Protein AF-A0A967N2A3-F1 (afdb_monomer)

Solvent-accessible surface area (backbone atoms only — not comparable to full-atom values): 6694 Å² total; per-residue (Å²): 83,69,68,57,52,39,50,53,51,42,52,53,52,50,50,50,49,50,51,54,47,22,72,74,69,74,47,75,69,51,72,69,57,44,50,55,52,51,60,67,44,43,62,56,48,53,52,54,36,49,52,52,50,53,47,44,71,74,36,66,86,41,71,70,40,41,62,70,47,45,63,37,49,52,60,42,59,76,75,54,75,86,79,54,74,68,59,52,50,53,50,51,44,53,53,33,48,76,71,71,41,81,67,85,76,78,82,88,80,82,86,87,126

Foldseek 3Di:
DLVVLLVVLLCVVLVVVQVVVCVVPVDGDDPVRSVVVSVVCVVVSVVVSVVLVVCLVVPVPDPVSVVVCVVVVVVVVVVDDDDDPVVVLVVVQVVCVVVVHDGPPPPPDDPDD

Radius of gyration: 23.55 Å; Cα contacts (8 Å, |Δi|>4): 46; chains: 1; bounding box: 63×31×57 Å

Structure (mmCIF, N/CA/C/O backbone):
data_AF-A0A967N2A3-F1
#
_entry.id   AF-A0A967N2A3-F1
#
loop_
_atom_site.group_PDB
_atom_site.id
_atom_site.type_symbol
_atom_site.label_atom_id
_atom_site.label_alt_id
_atom_site.label_comp_id
_atom_site.label_asym_id
_atom_site.label_entity_id
_atom_site.label_seq_id
_atom_site.pdbx_PDB_ins_code
_atom_site.Cartn_x
_atom_site.Cartn_y
_atom_site.Cartn_z
_atom_site.occupancy
_atom_site.B_iso_or_equiv
_atom_site.auth_seq_id
_atom_site.auth_comp_id
_atom_site.auth_asym_id
_atom_site.auth_atom_id
_atom_site.pdbx_PDB_model_num
ATOM 1 N N . SER A 1 1 ? -5.873 2.714 6.892 1.00 67.19 1 SER A N 1
ATOM 2 C CA . SER A 1 1 ? -4.541 2.098 6.676 1.00 67.19 1 SER A CA 1
ATOM 3 C C . SER A 1 1 ? -4.454 1.076 5.551 1.00 67.19 1 SER A C 1
ATOM 5 O O . SER A 1 1 ? -3.396 1.011 4.947 1.00 67.19 1 SER A O 1
ATOM 7 N N . PHE A 1 2 ? -5.496 0.287 5.247 1.00 78.00 2 PHE A N 1
ATOM 8 C CA . PHE A 1 2 ? -5.410 -0.763 4.215 1.00 78.00 2 PHE A CA 1
ATOM 9 C C . PHE A 1 2 ? -4.910 -0.250 2.855 1.00 78.00 2 PHE A C 1
ATOM 11 O O . PHE A 1 2 ? -3.912 -0.751 2.351 1.00 78.00 2 PHE A O 1
ATOM 18 N N . ILE A 1 3 ? -5.529 0.813 2.328 1.00 83.62 3 ILE A N 1
ATOM 19 C CA . ILE A 1 3 ? -5.129 1.417 1.047 1.00 83.62 3 ILE A CA 1
ATOM 20 C C . ILE A 1 3 ? -3.663 1.868 1.075 1.00 83.62 3 ILE A C 1
ATOM 22 O O . ILE A 1 3 ? -2.945 1.649 0.111 1.00 83.62 3 ILE A O 1
ATOM 26 N N . LEU A 1 4 ? -3.187 2.434 2.188 1.00 83.81 4 LEU A N 1
ATOM 27 C CA . LEU A 1 4 ? -1.794 2.871 2.309 1.00 83.81 4 LEU A CA 1
ATOM 28 C C . LEU A 1 4 ? -0.808 1.698 2.244 1.00 83.81 4 LEU A C 1
ATOM 30 O O . LEU A 1 4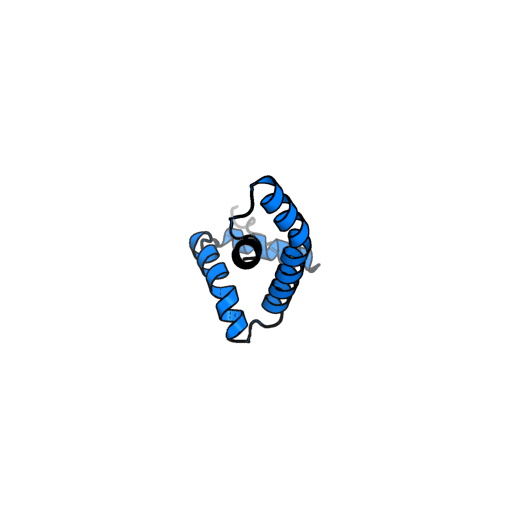 ? 0.197 1.796 1.548 1.00 83.81 4 LEU A O 1
ATOM 34 N N . ILE A 1 5 ? -1.101 0.593 2.939 1.00 84.69 5 ILE A N 1
ATOM 35 C CA . ILE A 1 5 ? -0.270 -0.621 2.896 1.00 84.69 5 ILE A CA 1
ATOM 36 C C . ILE A 1 5 ? -0.203 -1.148 1.460 1.00 84.69 5 ILE A C 1
ATOM 38 O O . ILE A 1 5 ? 0.888 -1.395 0.953 1.00 84.69 5 ILE A O 1
ATOM 42 N N . VAL A 1 6 ? -1.358 -1.252 0.797 1.00 89.81 6 VAL A N 1
ATOM 43 C CA . VAL A 1 6 ? -1.456 -1.730 -0.588 1.00 89.81 6 VAL A CA 1
ATOM 44 C C . VAL A 1 6 ? -0.685 -0.818 -1.540 1.00 89.81 6 VAL A C 1
ATOM 46 O O . VAL A 1 6 ? 0.095 -1.307 -2.348 1.00 89.81 6 VAL A O 1
ATOM 49 N N . VAL A 1 7 ? -0.856 0.502 -1.436 1.00 91.44 7 VAL A N 1
ATOM 50 C CA . VAL A 1 7 ? -0.201 1.477 -2.320 1.00 91.44 7 VAL A CA 1
ATOM 51 C C . VAL A 1 7 ? 1.316 1.454 -2.146 1.00 91.44 7 VAL A C 1
ATOM 53 O O . VAL A 1 7 ? 2.030 1.407 -3.143 1.00 91.44 7 VAL A O 1
ATOM 56 N N . LEU A 1 8 ? 1.827 1.442 -0.912 1.00 90.12 8 LEU A N 1
ATOM 57 C CA . LEU A 1 8 ? 3.272 1.362 -0.676 1.00 90.12 8 LEU A CA 1
ATOM 58 C C . LEU A 1 8 ? 3.861 0.056 -1.216 1.00 90.12 8 LEU A C 1
ATOM 60 O O . LEU A 1 8 ? 4.894 0.081 -1.886 1.00 90.12 8 LEU A O 1
ATOM 64 N N . LEU A 1 9 ? 3.190 -1.073 -0.968 1.00 92.06 9 LEU A N 1
ATOM 65 C CA . LEU A 1 9 ? 3.629 -2.373 -1.469 1.00 92.06 9 LEU A CA 1
ATOM 66 C C . LEU A 1 9 ? 3.593 -2.428 -3.002 1.00 92.06 9 LEU A C 1
ATOM 68 O O . LEU A 1 9 ? 4.515 -2.960 -3.620 1.00 92.06 9 LEU A O 1
ATOM 72 N N . ALA A 1 10 ? 2.554 -1.858 -3.613 1.00 94.75 10 ALA A N 1
ATOM 73 C CA . ALA A 1 10 ? 2.407 -1.766 -5.059 1.00 94.75 10 ALA A CA 1
ATOM 74 C C . ALA A 1 10 ? 3.528 -0.924 -5.675 1.00 94.75 10 ALA A C 1
ATOM 76 O O . ALA A 1 10 ? 4.189 -1.386 -6.599 1.00 94.75 10 ALA A O 1
ATOM 77 N N . ILE A 1 11 ? 3.801 0.269 -5.133 1.00 95.06 11 ILE A N 1
ATOM 78 C CA . ILE A 1 11 ? 4.896 1.130 -5.605 1.00 95.06 11 ILE A CA 1
ATOM 79 C C . ILE A 1 11 ? 6.228 0.386 -5.518 1.00 95.06 11 ILE A C 1
ATOM 81 O O . ILE A 1 11 ? 6.972 0.372 -6.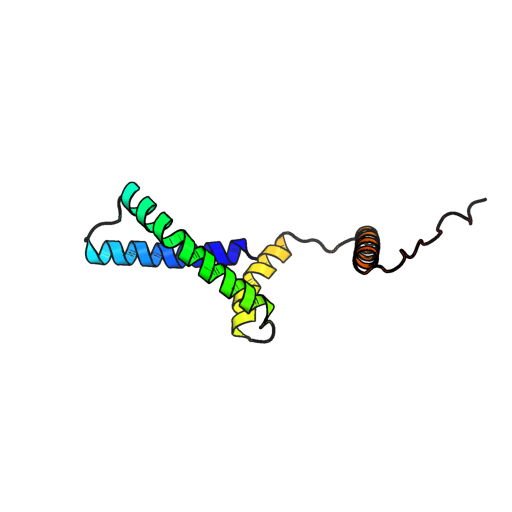495 1.00 95.06 11 ILE A O 1
ATOM 85 N N . LEU A 1 12 ? 6.519 -0.265 -4.388 1.00 95.06 12 LEU A N 1
ATOM 86 C CA . LEU A 1 12 ? 7.759 -1.020 -4.211 1.00 95.06 12 LEU A CA 1
ATOM 87 C C . LEU A 1 12 ? 7.862 -2.170 -5.226 1.00 95.06 12 LEU A C 1
ATOM 89 O O . LEU A 1 12 ? 8.872 -2.306 -5.909 1.00 95.06 12 LEU A O 1
ATOM 93 N N . THR A 1 13 ? 6.800 -2.967 -5.353 1.00 96.12 13 THR A N 1
ATOM 94 C CA . THR A 1 13 ? 6.767 -4.161 -6.209 1.00 96.12 13 THR A CA 1
ATOM 95 C C . THR A 1 13 ? 6.867 -3.793 -7.686 1.00 96.12 13 THR A C 1
ATOM 97 O O . THR A 1 13 ? 7.673 -4.368 -8.413 1.00 96.12 13 THR A O 1
ATOM 100 N N . TYR A 1 14 ? 6.095 -2.804 -8.135 1.00 96.12 14 TYR A N 1
ATOM 101 C CA . TYR A 1 14 ? 6.111 -2.348 -9.521 1.00 96.12 14 TYR A CA 1
ATOM 102 C C . TYR A 1 14 ? 7.399 -1.597 -9.863 1.00 96.12 14 TYR A C 1
ATOM 104 O O . TYR A 1 14 ? 7.924 -1.791 -10.952 1.00 96.12 14 TYR A O 1
ATOM 112 N N . SER A 1 15 ? 7.966 -0.820 -8.934 1.00 95.81 15 SER A N 1
ATOM 113 C CA . SER A 1 15 ? 9.273 -0.176 -9.127 1.00 95.81 15 SER A CA 1
ATOM 114 C C . SER A 1 15 ? 10.395 -1.204 -9.304 1.00 95.81 15 SER A C 1
ATOM 116 O O . SER A 1 15 ? 11.188 -1.110 -10.243 1.00 95.81 15 SER A O 1
ATOM 118 N N . ILE A 1 16 ? 10.427 -2.239 -8.455 1.00 96.12 16 ILE A N 1
ATOM 119 C CA . ILE A 1 16 ? 11.392 -3.342 -8.577 1.00 96.12 16 ILE A CA 1
ATOM 120 C C . ILE A 1 16 ? 11.176 -4.097 -9.893 1.00 96.12 16 ILE A C 1
ATOM 122 O O . ILE A 1 16 ? 12.137 -4.349 -10.615 1.00 96.12 16 ILE A O 1
ATOM 126 N N . SER A 1 17 ? 9.926 -4.412 -10.236 1.00 95.75 17 SER A N 1
ATOM 127 C CA . SER A 1 17 ? 9.575 -5.089 -11.488 1.00 95.75 17 SER A CA 1
ATOM 128 C C . SER A 1 17 ? 10.040 -4.308 -12.722 1.00 95.75 17 SER A C 1
ATOM 130 O O . SER A 1 17 ? 10.695 -4.875 -13.597 1.00 95.75 17 SER A O 1
ATOM 132 N N . ASP A 1 18 ? 9.743 -3.008 -12.789 1.00 94.81 18 ASP A N 1
ATOM 133 C CA . ASP A 1 18 ? 10.113 -2.147 -13.918 1.00 94.81 18 ASP A CA 1
ATOM 134 C C . ASP A 1 18 ? 11.650 -1.998 -14.011 1.00 94.81 18 ASP A C 1
ATOM 136 O O . ASP A 1 18 ? 12.211 -1.997 -15.108 1.00 94.81 18 ASP A O 1
ATOM 140 N N . THR A 1 19 ? 12.350 -1.972 -12.869 1.00 95.50 19 THR A N 1
ATOM 141 C CA . THR A 1 19 ? 13.825 -1.940 -12.803 1.00 95.50 19 THR A CA 1
ATOM 142 C C . THR A 1 19 ? 14.456 -3.241 -13.303 1.00 95.50 19 THR A C 1
ATOM 144 O O . THR A 1 19 ? 15.410 -3.205 -14.081 1.00 95.50 19 THR A O 1
ATOM 147 N N . ILE A 1 20 ? 13.926 -4.400 -12.896 1.00 95.62 20 ILE A N 1
ATOM 148 C CA . ILE A 1 20 ? 14.394 -5.712 -13.372 1.00 95.62 20 ILE A CA 1
ATOM 149 C C . ILE A 1 20 ? 14.184 -5.827 -14.883 1.00 95.62 20 ILE A C 1
ATOM 151 O O . ILE A 1 20 ? 15.079 -6.277 -15.597 1.00 95.62 20 ILE A O 1
ATOM 155 N N . PHE A 1 21 ? 13.031 -5.379 -15.385 1.00 95.44 21 PHE A N 1
ATOM 156 C CA . PHE A 1 21 ? 12.756 -5.367 -16.819 1.00 95.44 21 PHE A CA 1
ATOM 157 C C . PHE A 1 21 ? 13.788 -4.530 -17.583 1.00 95.44 21 PHE A C 1
ATOM 159 O O . PHE A 1 21 ? 14.349 -5.002 -18.575 1.00 95.44 21 PHE A O 1
ATOM 166 N N . TYR A 1 22 ? 14.073 -3.317 -17.099 1.00 95.50 22 TYR A N 1
ATOM 167 C CA . TYR A 1 22 ? 15.079 -2.434 -17.688 1.00 95.50 22 TYR A CA 1
ATOM 168 C C . TYR A 1 22 ? 16.469 -3.080 -17.712 1.00 95.50 22 TYR A C 1
ATOM 170 O O . TYR A 1 22 ? 17.155 -3.014 -18.728 1.00 95.50 22 TYR A O 1
ATOM 178 N N . LEU A 1 23 ? 16.868 -3.757 -16.630 1.00 95.81 23 LEU A N 1
ATOM 179 C CA . LEU A 1 23 ? 18.166 -4.431 -16.542 1.00 95.81 23 LEU A CA 1
ATOM 180 C C . LEU A 1 23 ? 18.327 -5.537 -17.602 1.00 95.81 23 LEU A C 1
ATOM 182 O O . LEU A 1 23 ? 19.414 -5.716 -18.142 1.00 95.81 23 LEU A O 1
ATOM 186 N N . ILE A 1 24 ? 17.255 -6.280 -17.89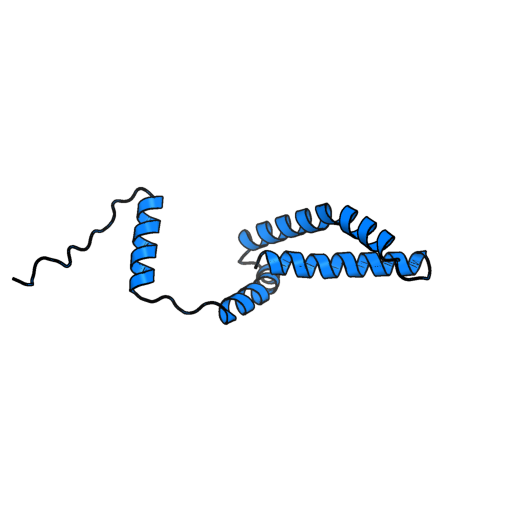3 1.00 95.25 24 ILE A N 1
ATOM 187 C CA . ILE A 1 24 ? 17.284 -7.416 -18.828 1.00 95.25 24 ILE A CA 1
ATOM 188 C C . ILE A 1 24 ? 17.199 -6.948 -20.285 1.00 95.25 24 ILE A C 1
ATOM 190 O O . ILE A 1 24 ? 17.866 -7.501 -21.156 1.00 95.25 24 ILE A O 1
ATOM 194 N N . THR A 1 25 ? 16.354 -5.956 -20.564 1.00 93.19 25 THR A N 1
ATOM 195 C CA . THR A 1 25 ? 16.037 -5.537 -21.940 1.00 93.19 25 THR A CA 1
ATOM 196 C C . THR A 1 25 ? 16.853 -4.338 -22.418 1.00 93.19 25 THR A C 1
ATOM 198 O O . THR A 1 25 ? 16.967 -4.122 -23.622 1.0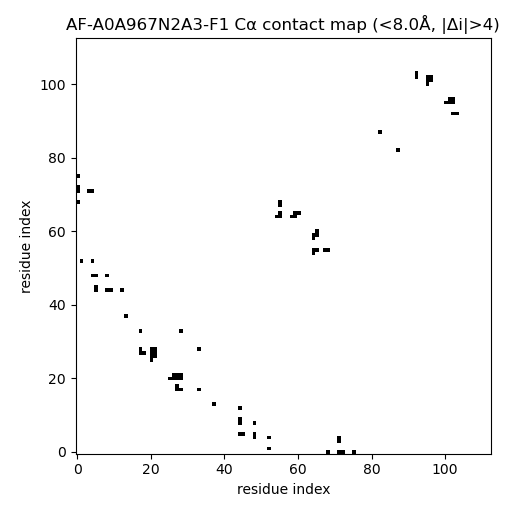0 93.19 25 THR A O 1
ATOM 201 N N . GLY A 1 26 ? 17.443 -3.566 -21.501 1.00 92.94 26 GLY A N 1
ATOM 202 C CA . GLY A 1 26 ? 18.210 -2.354 -21.798 1.00 92.94 26 GLY A CA 1
ATOM 203 C C . GLY A 1 26 ? 17.355 -1.117 -22.094 1.00 92.94 26 GLY A C 1
ATOM 204 O O . GLY A 1 26 ? 17.905 -0.056 -22.382 1.00 92.94 26 GLY A O 1
ATOM 205 N N . TYR A 1 27 ? 16.026 -1.223 -22.028 1.00 91.56 27 TYR A N 1
ATOM 206 C CA . TYR A 1 27 ? 15.098 -0.110 -22.232 1.00 91.56 27 TYR A CA 1
ATOM 207 C C . TYR A 1 27 ? 13.897 -0.211 -21.278 1.00 91.56 27 TYR A C 1
ATOM 209 O O . TYR A 1 27 ? 13.558 -1.297 -20.808 1.00 91.56 27 TYR A O 1
ATOM 217 N N . PRO A 1 28 ? 13.252 0.916 -20.924 1.00 90.38 28 PRO A N 1
ATOM 218 C CA . PRO A 1 28 ? 12.097 0.889 -20.033 1.00 90.38 28 PRO A CA 1
ATOM 219 C C . PRO A 1 28 ? 10.901 0.185 -20.697 1.00 90.38 28 PRO A C 1
ATOM 221 O O . PRO A 1 28 ? 10.725 0.299 -21.914 1.00 90.38 28 PRO A O 1
ATOM 224 N N . PRO A 1 29 ? 10.043 -0.510 -19.927 1.00 92.12 29 PRO A N 1
ATOM 225 C CA . PRO A 1 29 ? 8.894 -1.205 -20.491 1.00 92.12 29 PRO A CA 1
ATOM 226 C C . PRO A 1 29 ? 7.942 -0.216 -21.175 1.00 92.12 29 PRO A C 1
ATOM 228 O O . PRO A 1 29 ? 7.536 0.790 -20.590 1.00 92.12 29 PRO A O 1
ATOM 231 N N . ALA A 1 30 ? 7.544 -0.532 -22.409 1.00 94.06 30 ALA A N 1
ATOM 232 C CA . ALA A 1 30 ? 6.496 0.196 -23.115 1.00 94.06 30 ALA A CA 1
ATOM 233 C C . ALA A 1 30 ? 5.163 0.129 -22.346 1.00 94.06 30 ALA A C 1
ATOM 235 O O . ALA A 1 30 ? 4.947 -0.747 -21.505 1.00 94.06 30 ALA A O 1
ATOM 236 N N . LEU A 1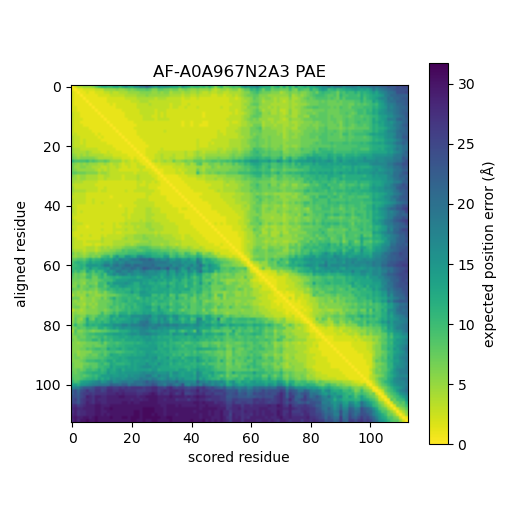 31 ? 4.226 1.030 -22.656 1.00 93.31 31 LEU A N 1
ATOM 237 C CA . LEU A 1 31 ? 2.956 1.128 -21.922 1.00 93.31 31 LEU A CA 1
ATOM 238 C C . LEU A 1 31 ? 2.184 -0.200 -21.880 1.00 93.31 31 LEU A C 1
ATOM 240 O O . LEU A 1 31 ? 1.710 -0.600 -20.818 1.00 93.31 31 LEU A O 1
ATOM 244 N N . LEU A 1 32 ? 2.109 -0.911 -23.009 1.00 95.12 32 LEU A N 1
ATOM 245 C CA . LEU A 1 32 ? 1.363 -2.167 -23.098 1.00 95.12 32 LEU A CA 1
ATOM 246 C C . LEU A 1 32 ? 2.045 -3.306 -22.323 1.00 95.12 32 LEU A C 1
ATOM 248 O O . LEU A 1 32 ? 1.375 -4.070 -21.632 1.00 95.12 32 LEU A O 1
ATOM 252 N N . THR A 1 33 ? 3.378 -3.390 -22.380 1.00 93.69 33 THR A N 1
ATOM 253 C CA . THR A 1 33 ? 4.143 -4.392 -21.624 1.00 93.69 33 THR A CA 1
ATOM 254 C C . THR A 1 33 ? 4.078 -4.121 -20.127 1.00 93.69 33 THR A C 1
ATOM 256 O O . THR A 1 33 ? 3.879 -5.048 -19.348 1.00 93.69 33 THR A O 1
ATOM 259 N N . ARG A 1 34 ? 4.164 -2.849 -19.718 1.00 94.75 34 ARG A N 1
ATOM 260 C CA . ARG A 1 34 ? 4.035 -2.437 -18.316 1.00 94.75 34 ARG A CA 1
ATOM 261 C C . ARG A 1 34 ? 2.661 -2.801 -17.762 1.00 94.75 34 ARG A C 1
ATOM 263 O O . ARG A 1 34 ? 2.578 -3.404 -16.698 1.00 94.75 34 ARG A O 1
ATOM 270 N N . PHE A 1 35 ? 1.600 -2.518 -18.517 1.00 95.62 35 PHE A N 1
ATOM 271 C CA . PHE A 1 35 ? 0.245 -2.917 -18.144 1.00 95.62 35 PHE A CA 1
ATOM 272 C C . PHE A 1 35 ? 0.116 -4.437 -17.986 1.00 95.62 35 PHE A C 1
ATOM 274 O O . PHE A 1 35 ? -0.390 -4.900 -16.966 1.00 95.62 35 PHE A O 1
ATOM 281 N N . GLY A 1 36 ? 0.626 -5.216 -18.946 1.00 96.81 36 GLY A N 1
ATOM 282 C CA . GLY A 1 36 ? 0.596 -6.680 -18.877 1.00 96.81 36 GLY A CA 1
ATOM 283 C C . GLY A 1 36 ? 1.320 -7.237 -17.646 1.00 96.81 36 GLY A C 1
ATOM 284 O O . GLY A 1 36 ? 0.777 -8.088 -16.943 1.00 96.81 36 GLY A O 1
ATOM 285 N N . ILE A 1 37 ? 2.511 -6.717 -17.341 1.00 95.62 37 ILE A N 1
ATOM 286 C CA . ILE A 1 37 ? 3.301 -7.130 -16.172 1.00 95.62 37 ILE A CA 1
ATOM 287 C C . ILE A 1 37 ? 2.587 -6.753 -14.867 1.00 95.62 37 ILE A C 1
ATOM 289 O O . ILE A 1 37 ? 2.471 -7.578 -13.963 1.00 95.62 37 ILE A O 1
ATOM 293 N N . HIS A 1 38 ? 2.077 -5.524 -14.749 1.00 95.38 38 HIS A N 1
ATOM 294 C CA . HIS A 1 38 ? 1.418 -5.065 -13.520 1.00 95.38 38 HIS A CA 1
ATOM 295 C C . HIS A 1 38 ? 0.110 -5.809 -13.261 1.00 95.38 38 HIS A C 1
ATOM 297 O O . HIS A 1 38 ? -0.179 -6.134 -12.110 1.00 95.38 38 HIS A O 1
ATOM 303 N N . LEU A 1 39 ? -0.639 -6.131 -14.320 1.00 96.62 39 LEU A N 1
ATOM 304 C CA . LEU A 1 39 ? -1.850 -6.941 -14.232 1.00 96.62 39 LEU A CA 1
ATOM 305 C C . LEU A 1 39 ? -1.539 -8.366 -13.752 1.00 96.62 39 LEU A C 1
ATOM 307 O O . LEU A 1 39 ? -2.238 -8.877 -12.880 1.00 96.62 39 LEU A O 1
ATOM 311 N N . LEU A 1 40 ? -0.461 -8.975 -14.257 1.00 96.69 40 LEU A N 1
ATOM 312 C CA . LEU A 1 40 ? 0.011 -10.290 -13.810 1.00 96.69 40 LEU A CA 1
ATOM 313 C C . LEU A 1 40 ? 0.433 -10.281 -12.330 1.00 96.69 40 LEU A C 1
ATOM 315 O O . LEU A 1 40 ? 0.180 -11.239 -11.607 1.00 96.69 40 LEU A O 1
ATOM 319 N N . LEU A 1 41 ? 1.076 -9.204 -11.875 1.00 96.38 41 LEU A N 1
ATOM 320 C CA . LEU A 1 41 ? 1.565 -9.055 -10.500 1.00 96.38 41 LEU A CA 1
ATOM 321 C C . LEU A 1 41 ? 0.481 -8.609 -9.507 1.00 96.38 41 LEU A C 1
ATOM 323 O O . LEU A 1 41 ? 0.698 -8.663 -8.296 1.00 96.38 41 LEU A O 1
ATOM 327 N N . LEU A 1 42 ? -0.690 -8.189 -9.985 1.00 95.00 42 LEU A N 1
ATOM 328 C CA . LEU A 1 42 ? -1.782 -7.686 -9.149 1.00 95.00 42 LEU A CA 1
ATOM 329 C C . LEU A 1 42 ? -2.226 -8.697 -8.068 1.00 95.00 42 LEU A C 1
ATOM 331 O O . LEU A 1 42 ? -2.317 -8.292 -6.905 1.00 95.00 42 LEU A O 1
ATOM 335 N N . PRO A 1 43 ? -2.416 -10.004 -8.359 1.00 94.69 43 PRO A N 1
ATOM 3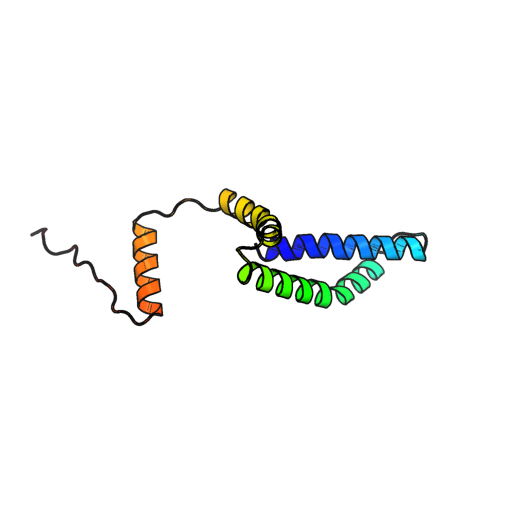36 C CA . PRO A 1 43 ? -2.768 -10.993 -7.338 1.00 94.69 43 PRO A CA 1
ATOM 337 C C . PRO A 1 43 ? -1.701 -11.146 -6.249 1.00 94.69 43 PRO A C 1
ATOM 339 O O . PRO A 1 43 ? -2.040 -11.305 -5.078 1.00 94.69 43 PRO A O 1
ATOM 342 N N . LEU A 1 44 ? -0.416 -11.054 -6.613 1.00 95.62 44 LEU A N 1
ATOM 343 C CA . LEU A 1 44 ? 0.694 -11.122 -5.662 1.00 95.62 44 LEU A CA 1
ATOM 344 C C . LEU A 1 44 ? 0.660 -9.924 -4.709 1.00 95.62 44 LEU A C 1
ATOM 346 O O . LEU A 1 44 ? 0.706 -10.097 -3.492 1.00 95.62 44 LEU A O 1
ATOM 350 N N . VAL A 1 45 ? 0.528 -8.714 -5.259 1.00 95.31 45 VAL A N 1
ATOM 351 C CA . VAL A 1 45 ? 0.438 -7.476 -4.474 1.00 95.31 45 VAL A CA 1
ATOM 352 C C . VAL A 1 45 ? -0.763 -7.531 -3.530 1.00 95.31 45 VAL A C 1
ATOM 354 O O . VAL A 1 45 ? -0.623 -7.224 -2.346 1.00 95.31 45 VAL A O 1
ATOM 357 N N . ALA A 1 46 ? -1.928 -7.969 -4.016 1.00 93.31 46 ALA A N 1
ATOM 358 C CA . ALA A 1 46 ? -3.137 -8.097 -3.207 1.00 93.31 46 ALA A CA 1
ATOM 359 C C . ALA A 1 46 ? -2.976 -9.131 -2.079 1.00 93.31 46 ALA A C 1
ATOM 361 O O . ALA A 1 46 ? -3.282 -8.830 -0.924 1.00 93.31 46 ALA A O 1
ATOM 362 N N . GLY A 1 47 ? -2.444 -10.317 -2.392 1.00 94.00 47 GLY A N 1
ATOM 363 C CA . GLY A 1 47 ? -2.233 -11.392 -1.422 1.00 94.00 47 GLY A CA 1
ATOM 364 C C . GLY A 1 47 ? -1.241 -11.009 -0.323 1.00 94.00 47 GLY A C 1
ATOM 365 O O . GLY A 1 47 ? -1.546 -11.133 0.862 1.00 94.00 47 GLY A O 1
ATOM 366 N N . VAL A 1 48 ? -0.083 -10.460 -0.697 1.00 93.25 48 VAL A N 1
ATOM 367 C CA . VAL A 1 48 ? 0.935 -10.019 0.271 1.00 93.25 48 VAL A CA 1
ATOM 368 C C . VAL A 1 48 ? 0.413 -8.864 1.127 1.00 93.25 48 VAL A C 1
ATOM 370 O O . VAL A 1 48 ? 0.614 -8.854 2.341 1.00 93.25 48 VAL A O 1
ATOM 373 N N . SER A 1 49 ? -0.314 -7.914 0.531 1.00 91.38 49 SER A N 1
ATOM 374 C CA . SER A 1 49 ? -0.918 -6.809 1.285 1.00 91.38 49 SER A CA 1
ATOM 375 C C . SER A 1 49 ? -1.932 -7.301 2.319 1.00 91.38 49 SER A C 1
ATOM 377 O O . SER A 1 49 ? -1.980 -6.773 3.431 1.00 91.38 49 SER A O 1
ATOM 379 N N . TYR A 1 50 ? -2.729 -8.318 1.977 1.00 90.75 50 TYR A N 1
ATOM 380 C CA . TYR A 1 50 ? -3.688 -8.925 2.896 1.00 90.75 50 TYR A CA 1
ATOM 381 C C . TYR A 1 50 ? -2.995 -9.617 4.075 1.00 90.75 50 TYR A C 1
ATOM 383 O O . TYR A 1 50 ? -3.361 -9.371 5.226 1.00 90.75 50 TYR A O 1
ATOM 391 N N . GLU A 1 51 ? -1.959 -10.420 3.821 1.00 89.88 51 GLU A N 1
ATOM 392 C CA . GLU A 1 51 ? -1.210 -11.090 4.893 1.00 89.88 51 GLU A CA 1
ATOM 393 C C . GLU A 1 51 ? -0.501 -10.083 5.808 1.00 89.88 51 GLU A C 1
ATOM 395 O O . GLU A 1 51 ? -0.539 -10.218 7.032 1.00 89.88 51 GLU A O 1
ATOM 400 N N . LEU A 1 52 ? 0.063 -9.008 5.249 1.00 84.69 52 LEU A N 1
ATOM 401 C CA . LEU A 1 52 ? 0.651 -7.928 6.044 1.00 84.69 52 LEU A CA 1
ATOM 402 C C . LEU A 1 52 ? -0.391 -7.193 6.891 1.00 84.69 52 LEU A C 1
ATOM 404 O O . LEU A 1 52 ? -0.120 -6.872 8.049 1.00 84.69 52 LEU A O 1
ATOM 408 N N . LEU A 1 53 ? -1.592 -6.951 6.358 1.00 84.31 53 LEU A N 1
ATOM 409 C CA . LEU A 1 53 ? -2.691 -6.363 7.125 1.00 84.31 53 LEU A CA 1
ATOM 410 C C . LEU A 1 53 ? -3.115 -7.281 8.279 1.00 84.31 53 LEU A C 1
ATOM 412 O O . LEU A 1 53 ? -3.288 -6.826 9.411 1.00 84.31 53 LEU A O 1
ATOM 416 N N . LYS A 1 54 ? -3.256 -8.578 8.005 1.00 85.69 54 LYS A N 1
ATOM 417 C CA . LYS A 1 54 ? -3.622 -9.587 9.001 1.00 85.69 54 LYS A CA 1
ATOM 418 C C . LYS A 1 54 ? -2.568 -9.692 10.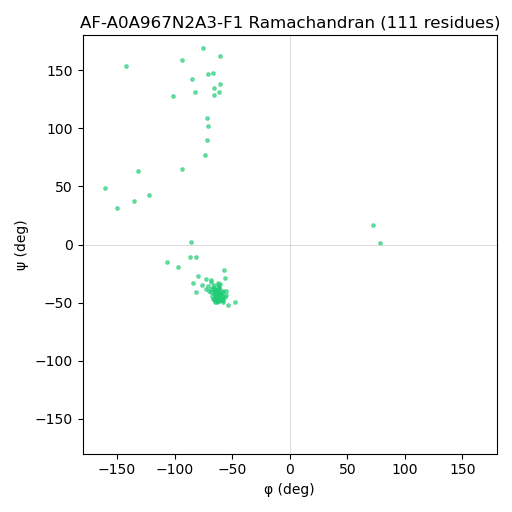103 1.00 85.69 54 LYS A C 1
ATOM 420 O O . LYS A 1 54 ? -2.912 -9.714 11.286 1.00 85.69 54 LYS A O 1
ATOM 425 N N . LEU A 1 55 ? -1.288 -9.686 9.736 1.00 83.12 55 LEU A N 1
ATOM 426 C CA . LEU A 1 55 ? -0.170 -9.688 10.680 1.00 83.12 55 LEU A CA 1
ATOM 427 C C . LEU A 1 55 ? -0.119 -8.397 11.506 1.00 83.12 55 LEU A C 1
ATOM 429 O O . LEU A 1 55 ? 0.155 -8.437 12.703 1.00 83.12 55 LEU A O 1
ATOM 433 N N . SER A 1 56 ? -0.426 -7.261 10.883 1.00 78.00 56 SER A N 1
ATOM 434 C CA . SER A 1 56 ? -0.536 -5.958 11.539 1.00 78.00 56 SER A CA 1
ATOM 435 C C . SER A 1 56 ? -1.592 -5.954 12.651 1.00 78.00 56 SER A C 1
ATOM 437 O O . SER A 1 56 ? -1.336 -5.455 13.748 1.00 78.00 56 SER A O 1
ATOM 439 N N . GLY A 1 57 ? -2.738 -6.600 12.419 1.00 76.81 57 GLY A N 1
ATOM 440 C CA . GLY A 1 57 ? -3.767 -6.788 13.442 1.00 76.81 57 GLY A CA 1
ATOM 441 C C . GLY A 1 57 ? -3.350 -7.734 14.574 1.00 76.81 57 GLY A C 1
ATOM 442 O O . GLY A 1 57 ? -3.668 -7.471 15.731 1.00 76.81 57 GLY A O 1
ATOM 443 N N . ARG A 1 58 ? -2.623 -8.815 14.260 1.00 77.12 58 ARG A N 1
ATOM 444 C CA . ARG A 1 58 ? -2.244 -9.858 15.232 1.00 77.12 58 ARG A CA 1
ATOM 445 C C . ARG A 1 58 ? -1.056 -9.479 16.116 1.00 77.12 58 ARG A C 1
ATOM 447 O O . ARG A 1 58 ? -0.953 -9.979 17.229 1.00 77.12 58 ARG A O 1
ATOM 454 N N . THR A 1 59 ? -0.175 -8.607 15.634 1.00 75.25 59 THR A N 1
ATOM 455 C CA . THR A 1 59 ? 1.139 -8.374 16.248 1.00 75.25 59 THR A CA 1
ATOM 456 C C . THR A 1 59 ? 1.346 -6.907 16.638 1.00 75.25 59 THR A C 1
ATOM 458 O O . THR A 1 59 ? 2.421 -6.348 16.423 1.00 75.25 59 THR A O 1
ATOM 461 N N . ARG A 1 60 ? 0.322 -6.257 17.213 1.00 66.81 60 ARG A N 1
ATOM 462 C CA . ARG A 1 60 ? 0.398 -4.842 17.648 1.00 66.81 60 ARG A CA 1
ATOM 463 C C . ARG A 1 60 ? 1.527 -4.559 18.649 1.00 66.81 60 ARG A C 1
ATOM 465 O O . ARG A 1 60 ? 1.980 -3.417 18.725 1.00 66.81 60 ARG A O 1
ATOM 472 N N . ASP A 1 61 ? 2.002 -5.585 19.351 1.00 68.94 61 ASP A N 1
ATOM 473 C CA . ASP A 1 61 ? 3.047 -5.464 20.370 1.00 68.94 61 ASP A CA 1
ATOM 474 C C . ASP A 1 61 ? 4.480 -5.558 19.805 1.00 68.94 61 ASP A C 1
ATOM 476 O O . ASP A 1 61 ? 5.439 -5.206 20.493 1.00 68.94 61 ASP A O 1
ATOM 480 N N . ASN A 1 62 ? 4.665 -5.952 18.534 1.00 77.44 62 ASN A N 1
ATOM 481 C CA . ASN A 1 62 ? 5.994 -5.952 17.911 1.00 77.44 62 ASN A CA 1
ATOM 482 C C . ASN A 1 62 ? 6.376 -4.562 17.385 1.00 77.44 62 ASN A C 1
ATOM 484 O O . ASN A 1 62 ? 5.654 -3.945 16.599 1.00 77.44 62 ASN A O 1
ATOM 488 N N . LYS A 1 63 ? 7.593 -4.114 17.725 1.00 71.56 63 LYS A N 1
ATOM 489 C CA . LYS A 1 63 ? 8.150 -2.812 17.306 1.00 71.56 63 LYS A CA 1
ATOM 490 C C . LYS A 1 63 ? 8.145 -2.610 15.785 1.00 71.56 63 LYS A C 1
ATOM 492 O O . LYS A 1 63 ? 7.813 -1.526 15.315 1.00 71.56 63 LYS A O 1
ATOM 497 N N . LEU A 1 64 ? 8.460 -3.653 15.012 1.00 74.06 64 LEU A N 1
ATOM 498 C CA . LEU A 1 64 ? 8.447 -3.588 13.544 1.00 74.06 64 LEU A CA 1
ATOM 499 C C . LEU A 1 64 ? 7.029 -3.358 12.997 1.00 74.06 64 LEU A C 1
ATOM 501 O O . LEU A 1 64 ? 6.817 -2.534 12.109 1.00 74.06 64 LEU A O 1
ATOM 505 N N . THR A 1 65 ? 6.045 -4.042 13.576 1.00 72.62 65 THR A N 1
ATOM 506 C CA . THR A 1 65 ? 4.636 -3.902 13.214 1.00 72.62 65 THR A CA 1
ATOM 507 C C . THR A 1 65 ? 4.109 -2.507 13.554 1.00 72.62 65 THR A C 1
ATOM 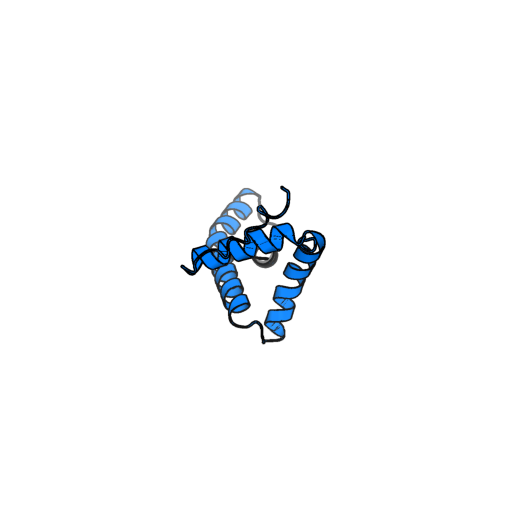509 O O . THR A 1 65 ? 3.411 -1.904 12.741 1.00 72.62 65 THR A O 1
ATOM 512 N N . GLN A 1 66 ? 4.507 -1.931 14.694 1.00 73.62 66 GLN A N 1
ATOM 513 C CA . GLN A 1 66 ? 4.151 -0.550 15.037 1.00 73.62 66 GLN A CA 1
ATOM 514 C C . GLN A 1 66 ? 4.703 0.473 14.042 1.00 73.62 66 GLN A C 1
ATOM 516 O O . GLN A 1 66 ? 3.982 1.397 13.675 1.00 73.62 66 GLN A O 1
ATOM 521 N N . ILE A 1 67 ? 5.949 0.327 13.581 1.00 78.12 67 ILE A N 1
ATOM 522 C CA . ILE A 1 67 ? 6.539 1.233 12.578 1.00 78.12 67 ILE A CA 1
ATOM 523 C C . ILE A 1 67 ? 5.740 1.192 11.270 1.00 78.12 67 ILE A C 1
ATOM 525 O O . ILE A 1 67 ? 5.446 2.240 10.703 1.00 78.12 67 ILE A O 1
ATOM 529 N N . MET A 1 68 ? 5.311 0.007 10.832 1.00 74.12 68 MET A N 1
ATOM 530 C CA . MET A 1 68 ? 4.509 -0.149 9.612 1.00 74.12 68 MET A CA 1
ATOM 531 C C . MET A 1 68 ? 3.092 0.443 9.737 1.00 74.12 68 MET A C 1
ATOM 533 O O . MET A 1 68 ? 2.537 0.935 8.756 1.00 74.12 68 MET A O 1
ATOM 537 N N . ILE A 1 69 ? 2.490 0.418 10.933 1.00 74.50 69 ILE A N 1
ATOM 538 C CA . ILE A 1 69 ? 1.122 0.920 11.174 1.00 74.50 69 ILE A CA 1
ATOM 539 C C . ILE A 1 69 ? 1.090 2.436 11.418 1.00 74.50 69 ILE A C 1
ATOM 541 O O . ILE A 1 69 ? 0.122 3.098 11.030 1.00 74.50 69 ILE A O 1
ATOM 545 N N . GLN A 1 70 ? 2.135 2.990 12.038 1.00 79.94 70 GLN A N 1
ATOM 546 C CA . GLN A 1 70 ? 2.259 4.411 12.380 1.00 79.94 70 GLN A CA 1
ATOM 547 C C . GLN A 1 70 ? 1.908 5.392 11.250 1.00 79.94 70 GLN A C 1
ATOM 549 O O . GLN A 1 70 ? 1.073 6.262 11.499 1.00 79.94 70 GLN A O 1
ATOM 554 N N . PRO A 1 71 ? 2.426 5.267 10.014 1.00 79.56 71 PRO A N 1
ATOM 555 C CA . PRO A 1 71 ? 2.083 6.208 8.945 1.00 79.56 71 PRO A CA 1
ATOM 556 C C . PRO A 1 71 ? 0.586 6.188 8.609 1.00 79.56 71 PRO A C 1
ATOM 558 O O . PRO A 1 71 ? -0.019 7.226 8.345 1.00 79.56 71 PRO A O 1
ATOM 561 N N . GLY A 1 72 ? -0.049 5.016 8.692 1.00 78.94 72 GLY A N 1
ATOM 562 C CA . GLY A 1 72 ? -1.489 4.887 8.503 1.00 78.94 72 GLY A CA 1
ATOM 563 C C . GLY A 1 72 ? -2.315 5.528 9.624 1.00 78.94 72 GLY A C 1
ATOM 564 O O . GLY A 1 72 ? -3.420 6.001 9.360 1.00 78.94 72 GLY A O 1
ATOM 565 N N . LEU A 1 73 ? -1.794 5.560 10.855 1.00 79.88 73 LEU A N 1
ATOM 566 C CA . LEU A 1 73 ? -2.405 6.274 11.981 1.00 79.88 73 LEU A CA 1
ATOM 567 C C . LEU A 1 73 ? -2.180 7.785 11.891 1.00 79.88 73 LEU A C 1
ATOM 569 O O . LEU A 1 73 ? -3.077 8.540 12.244 1.00 79.88 73 LEU A O 1
ATOM 573 N N . TRP A 1 74 ? -1.031 8.243 11.390 1.00 84.50 74 TRP A N 1
ATOM 574 C CA . TRP A 1 74 ? -0.788 9.670 11.154 1.00 84.50 74 TRP A CA 1
ATOM 575 C C . TRP A 1 74 ? -1.742 10.244 10.110 1.00 84.50 74 TRP A C 1
ATOM 577 O O . TRP A 1 74 ? -2.348 11.282 10.350 1.00 84.50 74 TRP A O 1
ATOM 587 N N . LEU A 1 75 ? -1.961 9.531 9.004 1.00 81.69 75 LEU A N 1
ATOM 588 C CA . LEU A 1 75 ? -2.962 9.922 8.006 1.00 81.69 75 LEU A CA 1
ATOM 589 C C . LEU A 1 75 ? -4.385 9.952 8.572 1.00 81.69 75 LEU A C 1
ATOM 591 O O . LEU A 1 75 ? -5.163 10.843 8.235 1.00 81.69 75 LEU A O 1
ATOM 595 N N . GLN A 1 76 ? -4.718 9.011 9.458 1.00 81.31 76 GLN A N 1
ATOM 596 C CA . GLN A 1 76 ? -5.998 9.041 10.167 1.00 81.31 76 GLN A CA 1
ATOM 597 C C . GLN A 1 76 ? -6.090 10.260 11.077 1.00 81.31 76 GLN A C 1
ATOM 599 O O . GLN A 1 76 ? -7.052 10.999 10.966 1.00 81.31 76 GLN A O 1
ATOM 604 N N . ARG A 1 77 ? -5.061 10.551 11.879 1.00 82.75 77 ARG A N 1
ATOM 605 C CA . ARG A 1 77 ? -5.044 11.727 12.765 1.00 82.75 77 ARG A CA 1
ATOM 606 C C . ARG A 1 77 ? -5.251 13.054 12.036 1.00 82.75 77 ARG A C 1
ATOM 608 O O . ARG A 1 77 ? -5.780 13.975 12.635 1.00 82.75 77 ARG A O 1
ATOM 615 N N . ILE A 1 78 ? -4.854 13.155 10.767 1.00 85.00 78 ILE A N 1
ATOM 616 C CA . ILE A 1 78 ? -5.104 14.352 9.949 1.00 85.00 78 ILE A CA 1
ATOM 617 C C . ILE A 1 78 ? -6.589 14.473 9.553 1.00 85.00 78 ILE A C 1
ATOM 619 O O . ILE A 1 78 ? -7.084 15.579 9.368 1.00 85.00 78 ILE A O 1
ATOM 623 N N . THR A 1 79 ? -7.303 13.354 9.409 1.00 79.56 79 THR A N 1
ATOM 624 C CA . THR A 1 79 ? -8.683 13.302 8.887 1.00 79.56 79 THR A CA 1
ATOM 625 C C . THR A 1 79 ? -9.751 13.028 9.950 1.00 79.56 79 THR A C 1
ATOM 627 O O . THR A 1 79 ? -10.931 13.252 9.691 1.00 79.56 79 THR A O 1
ATOM 630 N N . THR A 1 80 ? -9.370 12.567 11.143 1.00 82.88 80 THR A N 1
ATOM 631 C CA . THR A 1 80 ? -10.282 12.263 12.253 1.00 82.88 80 THR A CA 1
ATOM 632 C C . THR A 1 80 ? -10.268 13.375 13.298 1.00 82.88 80 THR A C 1
ATOM 634 O O . THR A 1 80 ? -9.204 13.709 13.816 1.00 82.88 80 THR A O 1
ATOM 637 N N . GLN A 1 81 ? -11.445 13.888 13.653 1.00 80.50 81 GLN A N 1
ATOM 638 C CA . GLN A 1 81 ? -11.650 14.736 14.833 1.00 80.50 81 GLN A CA 1
ATOM 639 C C . GLN A 1 81 ? -12.086 13.879 16.030 1.00 80.50 81 GLN A C 1
ATOM 641 O O . GLN A 1 81 ? -12.578 12.763 15.838 1.00 80.50 81 GLN A O 1
ATOM 646 N N . GLU A 1 82 ? -11.896 14.374 17.256 1.00 85.62 82 GLU A N 1
ATOM 647 C CA . GLU A 1 82 ? -12.456 13.707 18.437 1.00 85.62 82 GLU A CA 1
ATOM 648 C C . GLU A 1 82 ? -13.994 13.761 18.393 1.00 85.62 82 GLU A C 1
ATOM 650 O O . GLU A 1 82 ? -14.551 14.808 18.054 1.00 85.62 82 GLU A O 1
ATOM 655 N N . PRO A 1 83 ? -14.686 12.642 18.676 1.00 86.06 83 PRO A N 1
ATOM 656 C CA . PRO A 1 83 ? -16.138 12.577 18.592 1.00 86.06 83 PRO A CA 1
ATOM 657 C C . PRO A 1 83 ? -16.800 13.374 19.716 1.00 86.06 83 PRO A C 1
ATOM 659 O O . PRO A 1 83 ? -16.305 13.420 20.844 1.00 86.06 83 PRO A O 1
ATOM 662 N N . ASP A 1 84 ? -17.957 13.958 19.417 1.00 92.75 84 ASP A N 1
ATOM 663 C CA . ASP A 1 84 ? -18.774 14.628 20.426 1.00 92.75 84 ASP A CA 1
ATOM 664 C C . ASP A 1 84 ? -19.528 13.621 21.327 1.00 92.75 84 ASP A C 1
ATOM 666 O O . ASP A 1 84 ? -19.589 12.414 21.061 1.00 92.75 84 ASP A O 1
ATOM 670 N N . LEU A 1 85 ? -20.116 14.117 22.423 1.00 92.81 85 LEU A N 1
ATOM 671 C CA . LEU A 1 85 ? -20.839 13.281 23.391 1.00 92.81 85 LEU A CA 1
ATOM 672 C C . LEU A 1 85 ? -22.060 12.568 22.784 1.00 92.81 85 LEU A C 1
ATOM 674 O O . LEU A 1 85 ? -22.359 11.439 23.175 1.00 92.81 85 LEU A O 1
ATOM 678 N N . SER A 1 86 ? -22.740 13.188 21.818 1.00 92.31 86 SER A N 1
ATOM 679 C CA . SER A 1 86 ? -23.923 12.608 21.172 1.00 92.31 86 SER A CA 1
ATOM 680 C C . SER A 1 86 ? -23.551 11.452 20.238 1.00 92.31 86 SER A C 1
ATOM 682 O O . SER A 1 86 ? -24.210 10.412 20.217 1.00 92.31 86 SER A O 1
ATOM 684 N N . GLN A 1 87 ? -22.428 11.574 19.529 1.00 93.44 87 GLN A N 1
ATOM 685 C CA . GLN A 1 87 ? -21.861 10.517 18.695 1.00 93.44 87 GLN A CA 1
ATOM 686 C C . GLN A 1 87 ? -21.429 9.316 19.543 1.00 93.44 87 GLN A C 1
ATOM 688 O O . GLN A 1 87 ? -21.640 8.169 19.144 1.00 93.44 87 GLN A O 1
ATOM 693 N N . LEU A 1 88 ? -20.871 9.570 20.730 1.00 91.19 88 LEU A N 1
ATOM 694 C CA . LEU A 1 88 ? -20.528 8.542 21.716 1.00 91.19 88 LEU A CA 1
ATOM 695 C C . LEU A 1 88 ? -21.760 7.774 22.215 1.00 91.19 88 LEU A C 1
ATOM 697 O O . LEU A 1 88 ? -21.707 6.549 22.330 1.00 91.19 88 LEU A O 1
ATOM 701 N N . GLU A 1 89 ? -22.875 8.459 22.472 1.00 90.81 89 GLU A N 1
ATOM 702 C CA . GLU A 1 89 ? -24.130 7.823 22.886 1.00 90.81 89 GLU A CA 1
ATOM 703 C C . GLU A 1 89 ? -24.684 6.885 21.808 1.00 90.81 89 GLU A C 1
ATOM 705 O O . GLU A 1 89 ? -24.954 5.711 22.085 1.00 90.81 89 GLU A O 1
ATOM 710 N N . VA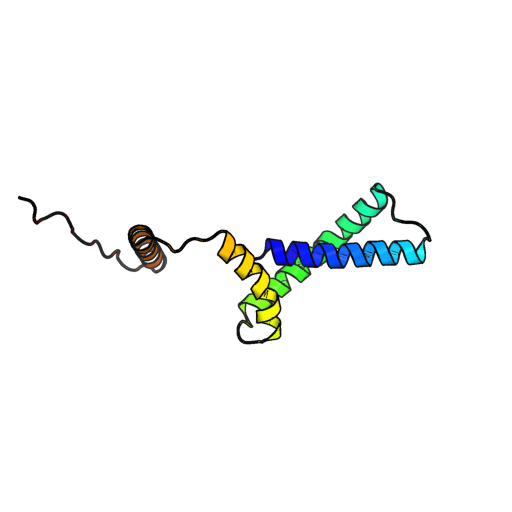L A 1 90 ? -24.766 7.361 20.564 1.00 91.62 90 VAL A N 1
ATOM 711 C CA . VAL A 1 90 ? -25.213 6.551 19.421 1.00 91.62 90 VAL A CA 1
ATOM 712 C C . VAL A 1 90 ? -24.287 5.350 19.208 1.00 91.62 90 VAL A C 1
ATOM 714 O O . VAL A 1 90 ? -24.764 4.230 19.006 1.00 91.62 90 VAL A O 1
ATOM 717 N N . ALA A 1 91 ? -22.968 5.546 19.311 1.00 92.31 91 ALA A N 1
ATOM 718 C CA . ALA A 1 91 ? -21.990 4.468 19.183 1.00 92.31 91 ALA A CA 1
ATOM 719 C C . ALA A 1 91 ? -22.170 3.392 20.267 1.00 92.31 91 ALA A C 1
ATOM 721 O O . ALA A 1 91 ? -22.120 2.197 19.965 1.00 92.31 91 ALA A O 1
ATOM 722 N N . MET A 1 92 ? -22.432 3.790 21.517 1.00 90.75 92 MET A N 1
ATOM 723 C CA . MET A 1 92 ? -22.719 2.853 22.606 1.00 90.75 92 MET A CA 1
ATOM 724 C C . MET A 1 92 ? -24.034 2.099 22.397 1.00 90.75 92 MET A C 1
ATOM 726 O O . MET A 1 92 ? -24.082 0.893 22.642 1.00 90.75 92 MET A O 1
ATOM 730 N N . ALA A 1 93 ? -25.091 2.779 21.946 1.00 90.50 93 ALA A N 1
ATOM 731 C CA . ALA A 1 93 ? -26.377 2.148 21.663 1.00 90.50 93 ALA A CA 1
ATOM 732 C C . ALA A 1 93 ? -26.250 1.094 20.549 1.00 90.50 93 ALA A C 1
ATOM 734 O O . ALA A 1 93 ? -26.685 -0.047 20.721 1.00 90.50 93 ALA A O 1
ATOM 735 N N . ALA A 1 94 ? -25.571 1.439 19.450 1.00 92.81 94 ALA A N 1
ATOM 736 C CA . ALA A 1 94 ? -25.312 0.524 18.341 1.00 92.81 94 ALA A CA 1
ATOM 737 C C . ALA A 1 94 ? -24.458 -0.684 18.768 1.00 92.81 94 ALA A C 1
ATOM 739 O O . ALA A 1 94 ? -24.778 -1.824 18.427 1.00 92.81 94 ALA A O 1
ATOM 740 N N . LEU A 1 95 ? -23.400 -0.454 19.557 1.00 93.12 95 LEU A N 1
ATOM 741 C CA . LEU A 1 95 ? -22.534 -1.523 20.059 1.00 93.12 95 LEU A CA 1
ATOM 742 C C . LEU A 1 95 ? -23.293 -2.491 20.976 1.00 93.12 95 LEU A C 1
ATOM 744 O O . LEU A 1 95 ? -23.148 -3.704 20.837 1.00 93.12 95 LEU A O 1
ATOM 748 N N . ARG A 1 96 ? -24.122 -1.974 21.890 1.00 89.88 96 ARG A N 1
ATOM 749 C CA . ARG A 1 96 ? -24.939 -2.803 22.789 1.00 89.88 96 ARG A CA 1
ATOM 750 C C . ARG A 1 96 ? -25.939 -3.657 22.025 1.00 89.88 96 ARG A C 1
ATOM 752 O O . ARG A 1 96 ? -26.009 -4.856 22.275 1.00 89.88 96 ARG A O 1
ATOM 759 N N . SER A 1 97 ? -26.626 -3.063 21.052 1.00 90.50 97 SER A N 1
ATOM 760 C CA . SER A 1 97 ? -27.567 -3.778 20.191 1.00 90.50 97 SER A CA 1
ATOM 761 C C . SER A 1 97 ? -26.886 -4.902 19.397 1.00 90.50 97 SER A C 1
ATOM 763 O O . SER A 1 97 ? -27.396 -6.018 19.369 1.00 90.50 97 SER A O 1
ATOM 765 N N . SER A 1 98 ? -25.694 -4.652 18.839 1.00 92.19 98 SER A N 1
ATOM 766 C CA . SER A 1 98 ? -24.890 -5.666 18.132 1.00 92.19 98 SER A CA 1
ATOM 767 C C . SER A 1 98 ? -24.501 -6.853 19.025 1.00 92.19 98 SER A C 1
ATOM 769 O O . SER A 1 98 ? -24.450 -7.995 18.573 1.00 92.19 98 SER A O 1
ATOM 771 N N . LEU A 1 99 ? -24.274 -6.594 20.314 1.00 93.25 99 LEU A N 1
ATOM 772 C CA . LEU A 1 99 ? -23.959 -7.611 21.319 1.00 93.25 99 LEU A CA 1
ATOM 773 C C . LEU A 1 99 ? -25.207 -8.267 21.943 1.00 93.25 99 LEU A C 1
ATOM 775 O O . LEU A 1 99 ? -25.061 -9.099 22.835 1.00 93.25 99 LEU A O 1
ATOM 779 N N . GLY A 1 100 ? -26.420 -7.908 21.504 1.00 88.69 100 GLY A N 1
ATOM 780 C CA . GLY A 1 100 ? -27.676 -8.438 22.045 1.00 88.69 100 GLY A CA 1
ATOM 781 C C . GLY A 1 100 ? -28.028 -7.925 23.446 1.00 88.69 100 GLY A C 1
ATOM 782 O O . GLY A 1 100 ? -28.851 -8.527 24.129 1.00 88.69 100 GLY A O 1
ATOM 783 N N . MET A 1 101 ? -27.401 -6.835 23.891 1.00 84.88 101 MET A N 1
ATOM 784 C CA . MET A 1 101 ? -27.742 -6.168 25.145 1.00 84.88 101 MET A CA 1
ATOM 785 C C . MET A 1 101 ? -28.902 -5.194 24.929 1.00 84.88 101 MET A C 1
ATOM 787 O O . MET A 1 101 ? -28.960 -4.512 23.902 1.00 84.88 101 MET A O 1
ATOM 791 N N . GLU A 1 102 ? -29.802 -5.094 25.910 1.00 71.88 102 GLU A N 1
ATOM 792 C CA . GLU A 1 102 ? -30.893 -4.121 25.856 1.00 71.88 102 GLU A CA 1
ATOM 793 C C . GLU A 1 102 ? -30.343 -2.684 25.792 1.00 71.88 102 GLU A C 1
ATOM 795 O O . GLU A 1 102 ? -29.366 -2.347 26.479 1.00 71.88 102 GLU A O 1
ATOM 800 N N . PRO A 1 103 ? -30.933 -1.816 24.950 1.00 62.72 103 PRO A N 1
ATOM 801 C CA . PRO A 1 103 ? -30.535 -0.423 24.889 1.00 62.72 103 PRO A CA 1
ATOM 802 C C . PRO A 1 103 ? -30.872 0.254 26.219 1.00 62.72 103 PRO A C 1
ATOM 804 O O . PRO A 1 103 ? -32.003 0.201 26.695 1.00 62.72 103 PRO A O 1
ATOM 807 N N . VAL A 1 104 ? -29.884 0.928 26.810 1.00 62.62 104 VAL A N 1
ATOM 808 C CA . VAL A 1 104 ? -30.119 1.814 27.955 1.00 62.62 104 VAL A CA 1
ATOM 809 C C . VAL A 1 104 ? -30.848 3.042 27.419 1.00 62.62 104 VAL A C 1
ATOM 811 O O . VAL A 1 104 ? -30.215 3.991 26.966 1.00 62.62 104 VAL A O 1
ATOM 814 N N . VAL A 1 105 ? -32.179 2.991 27.411 1.00 61.66 105 VAL A N 1
ATOM 815 C CA . VAL A 1 105 ? -33.023 4.150 27.124 1.00 61.66 105 VAL A CA 1
ATOM 816 C C . VAL A 1 105 ? -32.909 5.077 28.328 1.00 61.66 105 VAL A C 1
ATOM 818 O O . VAL A 1 105 ? -33.496 4.817 29.378 1.00 61.66 105 VAL A O 1
ATOM 821 N N . LYS A 1 106 ? -32.115 6.144 28.213 1.00 59.50 106 LYS A N 1
ATOM 822 C CA . LYS A 1 106 ? -32.213 7.246 29.168 1.00 59.50 106 LYS A CA 1
ATOM 823 C C . LYS A 1 106 ? -33.512 7.987 28.878 1.00 59.50 106 LYS A C 1
ATOM 825 O O . LYS A 1 106 ? -33.653 8.634 27.846 1.00 59.50 106 LYS A O 1
ATOM 830 N N . VAL A 1 107 ? -34.473 7.836 29.782 1.00 54.38 107 VAL A N 1
ATOM 831 C CA . VAL A 1 107 ? -35.738 8.573 29.778 1.00 54.38 107 VAL A CA 1
ATOM 832 C C . VAL A 1 107 ? -35.443 10.009 30.224 1.00 54.38 107 VAL A C 1
ATOM 834 O O . VAL A 1 107 ? -35.662 10.371 31.370 1.00 54.38 107 VAL A O 1
ATOM 837 N N . GLU A 1 108 ? -34.890 10.834 29.337 1.00 56.41 108 GLU A N 1
ATOM 838 C CA . GLU A 1 108 ? -34.840 12.291 29.524 1.00 56.41 108 GLU A CA 1
ATOM 839 C C . GLU A 1 108 ? -36.053 12.921 28.830 1.00 56.41 108 GLU A C 1
ATOM 841 O O . GLU A 1 108 ? -35.935 13.621 27.830 1.00 56.41 108 GLU A O 1
ATOM 846 N N . ALA A 1 109 ? -37.252 12.606 29.327 1.00 51.59 109 ALA A N 1
ATOM 847 C CA . ALA A 1 109 ? -38.488 13.272 28.918 1.00 51.59 109 ALA A CA 1
ATOM 848 C C . ALA A 1 109 ? -39.617 13.080 29.948 1.00 51.59 109 ALA A C 1
ATOM 850 O O . ALA A 1 109 ? -40.723 12.708 29.571 1.00 51.59 109 ALA A O 1
ATOM 851 N N . GLU A 1 110 ? -39.373 13.308 31.245 1.00 47.56 110 GLU A N 1
ATOM 852 C CA . GLU A 1 110 ? -40.483 13.365 32.218 1.00 47.56 110 GLU A CA 1
ATOM 853 C C . GLU A 1 110 ? -40.252 14.292 33.429 1.00 47.56 110 GLU A C 1
ATOM 855 O O . GLU A 1 110 ? -40.786 14.047 34.499 1.00 47.56 110 GLU A O 1
ATOM 860 N N . GLU A 1 111 ? -39.504 15.394 33.283 1.00 45.38 111 GLU A N 1
ATOM 861 C CA . GLU A 1 111 ? -39.452 16.452 34.322 1.00 45.38 111 GLU A CA 1
ATOM 862 C C . GLU A 1 111 ? -39.560 17.874 33.742 1.00 45.38 111 GLU A C 1
ATOM 864 O O . GLU A 1 111 ? -38.938 18.826 34.207 1.00 45.38 111 GLU A O 1
ATOM 869 N N . ALA A 1 112 ? -40.387 18.044 32.710 1.00 47.38 112 ALA A N 1
ATOM 870 C CA . ALA A 1 112 ? -40.847 19.364 32.283 1.00 47.38 112 ALA A CA 1
ATOM 871 C C . ALA A 1 112 ? -42.366 19.356 32.077 1.00 47.38 112 ALA A C 1
ATOM 873 O O . ALA A 1 112 ? -42.865 19.532 30.963 1.00 47.38 112 ALA A O 1
ATOM 874 N N . LYS A 1 113 ? -43.103 19.119 33.165 1.00 38.19 113 LYS A N 1
ATOM 875 C CA . LYS A 1 113 ? -44.488 19.561 33.318 1.00 38.19 113 LYS A CA 1
ATOM 876 C C . LYS A 1 113 ? -44.801 19.865 34.772 1.00 38.19 113 LYS A C 1
ATOM 878 O O . LYS A 1 113 ? -44.374 19.068 35.631 1.00 38.19 113 LYS A O 1
#

Sequence (113 aa):
SFILIVVLLAILTYSISDTIFYLITGYPPALLTRFGIHLLLLPLVAGVSYELLKLSGRTRDNKLTQIMIQPGLWLQRITTQEPDLSQLEVAMAALRSSLGMEPVVKVEAEEAK

Secondary structure (DSSP, 8-state):
-HHHHHHHHHHHHHHHHHHHHHHHHSSPPPHHHHHHHHHHHHHHHHHHHHHHHHHHHH-TTSHHHHHHHHHHHHHHHHHPPPPPHHHHHHHHHHHHHHTTPPP------SS--

Mean predicted aligned error: 9.69 Å

pLDDT: mean 84.59, std 12.98, range [38.19, 96.81]